Protein AF-A0A5C8CFA7-F1 (afdb_monomer_lite)

pLDDT: mean 81.48, std 11.42, range [46.66, 93.88]

Structure (mmCIF, N/CA/C/O backbone):
data_AF-A0A5C8CFA7-F1
#
_entry.id   AF-A0A5C8CFA7-F1
#
loop_
_atom_site.group_PDB
_atom_site.id
_atom_site.type_symbol
_atom_site.label_atom_id
_atom_site.label_alt_id
_atom_site.label_comp_id
_atom_site.label_asym_id
_atom_site.label_entity_id
_atom_site.label_seq_id
_atom_site.pdbx_PDB_ins_code
_atom_site.Cartn_x
_atom_site.Cartn_y
_atom_site.Cartn_z
_atom_site.occupancy
_atom_site.B_iso_or_equiv
_atom_site.auth_seq_id
_atom_site.auth_comp_id
_atom_site.auth_asym_id
_atom_site.auth_atom_id
_atom_site.pdbx_PDB_model_num
ATOM 1 N N . MET A 1 1 ? -17.542 12.982 14.170 1.00 46.66 1 MET A N 1
ATOM 2 C CA . MET A 1 1 ? -16.711 14.021 13.515 1.00 46.66 1 MET A CA 1
ATOM 3 C C . MET A 1 1 ? -15.205 13.834 13.713 1.00 46.66 1 MET A C 1
ATOM 5 O O . MET A 1 1 ? -14.480 14.140 12.783 1.00 46.66 1 MET A O 1
ATOM 9 N N . PHE A 1 2 ? -14.713 13.293 14.838 1.00 55.28 2 PHE A N 1
ATOM 10 C CA . PHE A 1 2 ? -13.263 13.130 15.082 1.00 55.28 2 PHE A CA 1
ATOM 11 C C . PHE A 1 2 ? -12.570 11.960 14.351 1.00 55.28 2 PHE A C 1
ATOM 13 O O . PHE A 1 2 ? -11.345 11.907 14.311 1.00 55.28 2 PHE A O 1
ATOM 20 N N . GLU A 1 3 ? -13.315 11.024 13.755 1.00 67.38 3 GLU A N 1
ATOM 21 C CA . GLU A 1 3 ? -12.710 9.854 13.094 1.00 67.38 3 GLU A CA 1
ATOM 22 C C . GLU A 1 3 ? -12.131 10.165 11.710 1.00 67.38 3 GLU A C 1
ATOM 24 O O . GLU A 1 3 ? -11.098 9.610 11.356 1.00 67.38 3 GLU A O 1
ATOM 29 N N . LEU A 1 4 ? -12.741 11.083 10.954 1.00 72.31 4 LEU A N 1
ATOM 30 C CA . LEU A 1 4 ? -12.296 11.438 9.603 1.00 72.31 4 LEU A CA 1
ATOM 31 C C . LEU A 1 4 ? -10.883 12.062 9.570 1.00 72.31 4 LEU A C 1
ATOM 33 O O . LEU A 1 4 ? -10.050 11.578 8.803 1.00 72.31 4 LEU A O 1
ATOM 37 N N . PRO A 1 5 ? -10.553 13.067 10.414 1.00 81.19 5 PRO A N 1
ATOM 38 C CA . PRO A 1 5 ? -9.193 13.606 10.456 1.00 81.19 5 PRO A CA 1
ATOM 39 C C . PRO A 1 5 ? -8.175 12.573 10.956 1.00 81.19 5 PRO A C 1
ATOM 41 O O . PRO A 1 5 ? -7.059 12.522 10.446 1.00 81.19 5 PRO A O 1
ATOM 44 N N . ARG A 1 6 ? -8.557 11.690 11.893 1.00 85.00 6 ARG A N 1
ATOM 45 C CA . ARG A 1 6 ? -7.689 10.595 12.358 1.00 85.00 6 ARG A CA 1
ATOM 46 C C . ARG A 1 6 ? -7.412 9.588 11.238 1.00 85.00 6 ARG A C 1
ATOM 48 O O . ARG A 1 6 ? -6.258 9.235 11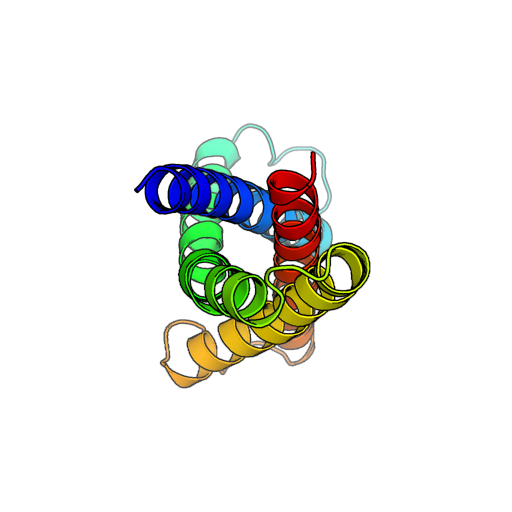.013 1.00 85.00 6 ARG A O 1
ATOM 55 N N . MET A 1 7 ? -8.446 9.161 10.513 1.00 85.25 7 MET A N 1
ATOM 56 C CA . MET A 1 7 ? -8.327 8.250 9.371 1.00 85.25 7 MET A CA 1
ATOM 57 C C . MET A 1 7 ? -7.431 8.807 8.278 1.00 85.25 7 MET A C 1
ATOM 59 O O . MET A 1 7 ? -6.595 8.080 7.746 1.00 85.25 7 MET A O 1
ATOM 63 N N . LEU A 1 8 ? -7.584 10.090 7.960 1.00 87.88 8 LEU A N 1
ATOM 64 C CA . LEU A 1 8 ? -6.800 10.744 6.924 1.00 87.88 8 LEU A CA 1
ATOM 65 C C . LEU A 1 8 ? -5.312 10.782 7.296 1.00 87.88 8 LEU A C 1
ATOM 67 O O . LEU A 1 8 ? -4.478 10.361 6.498 1.00 87.88 8 LEU A O 1
ATOM 71 N N . THR A 1 9 ? -4.978 11.168 8.530 1.00 88.94 9 THR A N 1
ATOM 72 C CA . THR A 1 9 ? -3.591 11.154 9.022 1.00 88.94 9 THR A CA 1
ATOM 73 C C . THR A 1 9 ? -2.988 9.750 9.001 1.00 88.94 9 THR A C 1
ATOM 75 O O . THR A 1 9 ? -1.865 9.569 8.534 1.00 88.94 9 THR A O 1
ATOM 78 N N . ILE A 1 10 ? -3.736 8.733 9.446 1.00 90.94 10 ILE A N 1
ATOM 79 C CA . ILE A 1 10 ? -3.264 7.340 9.419 1.00 90.94 10 ILE A CA 1
ATOM 80 C C . ILE A 1 10 ? -3.047 6.869 7.975 1.00 90.94 10 ILE A C 1
ATOM 82 O O . ILE A 1 10 ? -2.050 6.207 7.700 1.00 90.94 10 ILE A O 1
ATOM 86 N N . SER A 1 11 ? -3.921 7.256 7.043 1.00 90.69 11 SER A N 1
ATOM 87 C CA . SER A 1 11 ? -3.798 6.914 5.617 1.00 90.69 11 SER A CA 1
ATOM 88 C C . SER A 1 11 ? -2.556 7.551 4.988 1.00 90.69 11 SER A C 1
ATOM 90 O O . SER A 1 11 ? -1.818 6.878 4.270 1.00 90.69 11 SER A O 1
ATOM 92 N N . ILE A 1 12 ? -2.263 8.817 5.311 1.00 91.50 12 ILE A N 1
ATOM 93 C CA . ILE A 1 12 ? -1.040 9.500 4.861 1.00 91.50 12 ILE A CA 1
ATOM 94 C C . ILE A 1 12 ? 0.200 8.754 5.361 1.00 91.50 12 ILE A C 1
ATOM 96 O O . ILE A 1 12 ? 1.070 8.406 4.564 1.00 91.50 12 ILE A O 1
ATOM 100 N N . ILE A 1 13 ? 0.268 8.447 6.659 1.00 91.62 13 ILE A N 1
ATOM 101 C CA . ILE A 1 13 ? 1.435 7.765 7.235 1.00 91.62 13 ILE A CA 1
ATOM 102 C C . ILE A 1 13 ? 1.565 6.340 6.679 1.00 91.62 13 ILE A C 1
ATOM 104 O O . ILE A 1 13 ? 2.663 5.922 6.318 1.00 91.62 13 ILE A O 1
ATOM 108 N N . ALA A 1 14 ? 0.456 5.613 6.525 1.00 89.94 14 ALA A N 1
ATOM 109 C CA . ALA A 1 14 ? 0.449 4.289 5.908 1.00 89.94 14 ALA A CA 1
ATOM 110 C C . ALA A 1 14 ? 0.973 4.328 4.462 1.00 89.94 14 ALA A C 1
ATOM 112 O O . ALA A 1 14 ? 1.698 3.427 4.048 1.00 89.94 14 ALA A O 1
ATOM 113 N N . THR A 1 15 ? 0.672 5.394 3.715 1.00 92.00 15 THR A N 1
ATOM 114 C CA . THR A 1 15 ? 1.194 5.613 2.355 1.00 92.00 15 THR A CA 1
ATOM 115 C C . THR A 1 15 ? 2.700 5.828 2.361 1.00 92.00 15 THR A C 1
ATOM 117 O O . THR A 1 15 ? 3.400 5.229 1.550 1.00 92.00 15 THR A O 1
ATOM 120 N N . LEU A 1 16 ? 3.215 6.624 3.302 1.00 90.44 16 LEU A N 1
ATOM 121 C CA . LEU A 1 16 ? 4.656 6.824 3.461 1.00 90.44 16 LEU A CA 1
ATOM 122 C C . LEU A 1 16 ? 5.373 5.514 3.811 1.00 90.44 16 LEU A C 1
ATOM 124 O O . LEU A 1 16 ? 6.431 5.231 3.255 1.00 90.44 16 LEU A O 1
ATOM 128 N N . ILE A 1 17 ? 4.779 4.690 4.680 1.00 91.75 17 ILE A N 1
ATOM 129 C CA . ILE A 1 17 ? 5.317 3.372 5.044 1.00 91.75 17 ILE A CA 1
ATOM 130 C C . ILE A 1 17 ? 5.321 2.435 3.835 1.00 91.75 17 ILE A C 1
ATOM 132 O O . ILE A 1 17 ? 6.355 1.837 3.544 1.00 91.75 17 ILE A O 1
ATOM 136 N N . ALA A 1 18 ? 4.207 2.332 3.102 1.00 89.56 18 ALA A N 1
ATOM 137 C CA . ALA A 1 18 ? 4.137 1.517 1.890 1.00 89.56 18 ALA A CA 1
ATOM 138 C C . ALA A 1 18 ? 5.172 1.962 0.852 1.00 89.56 18 ALA A C 1
ATOM 140 O O . ALA A 1 18 ? 5.893 1.126 0.310 1.00 89.56 18 ALA A O 1
ATOM 141 N N . ALA A 1 19 ? 5.279 3.269 0.602 1.00 87.50 19 ALA A N 1
ATOM 142 C CA . ALA A 1 19 ? 6.244 3.825 -0.336 1.00 87.50 19 ALA A CA 1
ATOM 143 C C . ALA A 1 19 ? 7.680 3.498 0.085 1.00 87.50 19 ALA A C 1
ATOM 145 O O . ALA A 1 19 ? 8.457 2.993 -0.719 1.00 87.50 19 ALA A O 1
ATOM 146 N N . PHE A 1 20 ? 8.016 3.708 1.359 1.00 87.94 20 PHE A N 1
ATOM 147 C CA . PHE A 1 20 ? 9.340 3.405 1.889 1.00 87.94 20 PHE A CA 1
ATOM 148 C C . PHE A 1 20 ? 9.682 1.915 1.768 1.00 87.94 20 PHE A C 1
ATOM 150 O O . PHE A 1 20 ? 10.741 1.565 1.245 1.00 87.94 20 PHE A O 1
ATOM 157 N N . VAL A 1 21 ? 8.776 1.031 2.197 1.00 87.94 21 VAL A N 1
ATOM 158 C CA . VAL A 1 21 ? 8.969 -0.425 2.126 1.00 87.94 21 VAL A CA 1
ATOM 159 C C . VAL A 1 21 ? 9.096 -0.885 0.675 1.00 87.94 21 VAL A C 1
ATOM 161 O O . VAL A 1 21 ? 10.028 -1.616 0.349 1.00 87.94 21 VAL A O 1
ATOM 164 N N . GLY A 1 22 ? 8.213 -0.419 -0.210 1.00 82.81 22 GLY A N 1
ATOM 165 C CA . GLY A 1 22 ? 8.229 -0.791 -1.622 1.00 82.81 22 GLY A CA 1
ATOM 166 C C . GLY A 1 22 ? 9.503 -0.337 -2.337 1.00 82.81 22 GLY A C 1
ATOM 167 O O . GLY A 1 22 ? 10.169 -1.138 -2.993 1.00 82.81 22 GLY A O 1
ATOM 168 N N . THR A 1 23 ? 9.894 0.924 -2.149 1.00 83.38 23 THR A N 1
ATOM 169 C CA . THR A 1 23 ? 11.125 1.475 -2.727 1.00 83.38 23 THR A CA 1
ATOM 170 C C . THR A 1 23 ? 12.366 0.759 -2.196 1.00 83.38 23 THR A C 1
ATOM 172 O O . THR A 1 23 ? 13.250 0.417 -2.979 1.00 83.38 23 THR A O 1
ATOM 175 N N . THR A 1 24 ? 12.416 0.450 -0.897 1.00 82.19 24 THR A N 1
ATOM 176 C CA . THR A 1 24 ? 13.537 -0.295 -0.301 1.00 82.19 24 THR A CA 1
ATOM 177 C C . THR A 1 24 ? 13.665 -1.697 -0.898 1.00 82.19 24 THR A C 1
ATOM 179 O O . THR A 1 24 ? 14.764 -2.100 -1.268 1.00 82.19 24 THR A O 1
ATOM 182 N N . ILE A 1 25 ? 12.557 -2.429 -1.055 1.00 82.31 25 ILE A N 1
ATOM 183 C CA . ILE A 1 25 ? 12.566 -3.781 -1.637 1.00 82.31 25 ILE A CA 1
ATOM 184 C C . ILE A 1 25 ? 13.067 -3.755 -3.086 1.00 82.31 25 ILE A C 1
ATOM 186 O O . ILE A 1 25 ? 13.933 -4.553 -3.444 1.00 82.31 25 ILE A O 1
ATOM 190 N N . ILE A 1 26 ? 12.571 -2.824 -3.910 1.00 76.56 26 ILE A N 1
ATOM 191 C CA . ILE A 1 26 ? 13.005 -2.699 -5.311 1.00 76.56 26 ILE A CA 1
ATOM 192 C C . ILE A 1 26 ? 14.493 -2.371 -5.388 1.00 76.56 26 ILE A C 1
ATOM 194 O O . ILE A 1 26 ? 15.195 -2.944 -6.217 1.00 76.56 26 ILE A O 1
ATOM 198 N N . LEU A 1 27 ? 14.998 -1.490 -4.524 1.00 75.75 27 LEU A N 1
ATOM 199 C CA . LEU A 1 27 ? 16.423 -1.154 -4.490 1.00 75.75 27 LEU A CA 1
ATOM 200 C C . LEU A 1 27 ? 17.284 -2.351 -4.108 1.00 75.75 27 LEU A C 1
ATOM 202 O O . LEU A 1 27 ? 18.295 -2.592 -4.762 1.00 75.75 27 LEU A O 1
ATOM 206 N N . ILE A 1 28 ? 16.850 -3.137 -3.116 1.00 73.81 28 ILE A N 1
ATOM 207 C CA . ILE A 1 28 ? 17.542 -4.374 -2.739 1.00 73.81 28 ILE A CA 1
ATOM 208 C C . ILE A 1 28 ? 17.572 -5.367 -3.901 1.00 73.81 28 ILE A C 1
ATOM 210 O O . ILE A 1 28 ? 18.596 -5.996 -4.150 1.00 73.81 28 ILE A O 1
ATOM 214 N N . ALA A 1 29 ? 16.463 -5.492 -4.627 1.00 71.06 29 ALA A N 1
ATOM 215 C CA . ALA A 1 29 ? 16.349 -6.421 -5.742 1.00 71.06 29 ALA A CA 1
ATOM 216 C C . ALA A 1 29 ? 17.097 -5.973 -7.013 1.00 71.06 29 ALA A C 1
ATOM 218 O O . ALA A 1 29 ? 17.342 -6.806 -7.883 1.00 71.06 29 ALA A O 1
ATOM 219 N N . SER A 1 30 ? 17.425 -4.682 -7.157 1.00 66.88 30 SER A N 1
ATOM 220 C CA . SER A 1 30 ? 17.904 -4.109 -8.426 1.00 66.88 30 SER A CA 1
ATOM 221 C C . SER A 1 30 ? 19.382 -3.713 -8.458 1.00 66.88 30 SER A C 1
ATOM 223 O O . SER A 1 30 ? 19.928 -3.629 -9.557 1.00 66.88 30 SER A O 1
ATOM 225 N N . ALA A 1 31 ? 20.063 -3.489 -7.324 1.00 59.34 31 ALA A N 1
ATOM 226 C CA . ALA A 1 31 ? 21.458 -3.030 -7.343 1.00 59.34 31 ALA A CA 1
ATOM 227 C C . ALA A 1 31 ? 22.314 -3.508 -6.147 1.00 59.34 31 ALA A C 1
ATOM 229 O O . ALA A 1 31 ? 21.817 -3.586 -5.024 1.00 59.34 31 ALA A O 1
ATOM 230 N N . PRO A 1 32 ? 23.629 -3.763 -6.339 1.00 57.72 32 PRO A N 1
ATOM 231 C CA . PRO A 1 32 ? 24.551 -4.017 -5.238 1.00 57.72 32 PRO A CA 1
ATOM 232 C C . PRO A 1 32 ? 24.849 -2.707 -4.488 1.00 57.72 32 PRO A C 1
ATOM 234 O O . PRO A 1 32 ? 25.358 -1.733 -5.048 1.00 57.72 32 PRO A O 1
ATOM 237 N N . PHE A 1 33 ? 24.503 -2.677 -3.203 1.00 60.34 33 PHE A N 1
ATOM 238 C CA . PHE A 1 33 ? 24.680 -1.540 -2.301 1.00 60.34 33 PHE A CA 1
ATOM 239 C C . PHE A 1 33 ? 26.157 -1.215 -2.073 1.00 60.34 33 PHE A C 1
ATOM 241 O O . PHE A 1 33 ? 26.825 -1.961 -1.363 1.00 60.34 33 PHE A O 1
ATOM 248 N N . SER A 1 34 ? 26.662 -0.085 -2.588 1.00 51.56 34 SER A N 1
ATOM 249 C CA . SER A 1 34 ? 27.778 0.608 -1.908 1.00 51.56 34 SER A CA 1
ATOM 250 C C . SER A 1 34 ? 28.092 2.034 -2.403 1.00 51.56 34 SER A C 1
ATOM 252 O O . SER A 1 34 ? 28.498 2.854 -1.588 1.00 51.56 34 SER A O 1
ATOM 254 N N . LEU A 1 35 ? 27.838 2.402 -3.670 1.00 49.69 35 LEU A N 1
ATOM 255 C CA . LEU A 1 35 ? 28.303 3.703 -4.218 1.00 49.69 35 LEU A CA 1
ATOM 256 C C . LEU A 1 35 ? 27.218 4.624 -4.815 1.00 49.69 35 LEU A C 1
ATOM 258 O O . LEU A 1 35 ? 27.413 5.834 -4.882 1.00 49.69 35 LEU A O 1
ATOM 262 N N . LEU A 1 36 ? 26.046 4.097 -5.190 1.00 53.06 36 LEU A N 1
ATOM 263 C CA . LEU A 1 36 ? 24.961 4.889 -5.801 1.00 53.06 36 LEU A CA 1
ATOM 264 C C . LEU A 1 36 ? 24.047 5.599 -4.788 1.00 53.06 36 LEU A C 1
ATOM 266 O O . LEU A 1 36 ? 23.380 6.563 -5.148 1.00 53.06 36 LEU A O 1
ATOM 270 N N . ALA A 1 37 ? 24.024 5.165 -3.526 1.00 52.62 37 ALA A N 1
ATOM 271 C CA . ALA A 1 37 ? 23.033 5.607 -2.539 1.00 52.62 37 ALA A CA 1
ATOM 272 C C . ALA A 1 37 ? 23.122 7.101 -2.154 1.00 52.62 37 ALA A C 1
ATOM 274 O O . ALA A 1 37 ? 22.119 7.676 -1.743 1.00 52.62 37 ALA A O 1
ATOM 275 N N . ILE A 1 38 ? 24.288 7.742 -2.314 1.00 49.34 38 ILE A N 1
ATOM 276 C CA . ILE A 1 38 ? 24.494 9.163 -1.965 1.00 49.34 38 ILE A CA 1
ATOM 277 C C . ILE A 1 38 ? 24.199 10.087 -3.162 1.00 49.34 38 ILE A C 1
ATOM 279 O O . ILE A 1 38 ? 23.587 11.137 -2.993 1.00 49.34 38 ILE A O 1
ATOM 283 N N . ILE A 1 39 ? 24.567 9.685 -4.385 1.00 52.75 39 ILE A N 1
ATOM 284 C CA . ILE A 1 39 ? 24.343 10.476 -5.614 1.00 52.75 39 ILE A CA 1
ATOM 285 C C . ILE A 1 39 ? 22.901 10.311 -6.124 1.00 52.75 39 ILE A C 1
ATOM 287 O O . ILE A 1 39 ? 22.319 11.238 -6.683 1.00 52.75 39 ILE A O 1
ATOM 291 N N . ALA A 1 40 ? 22.285 9.152 -5.888 1.00 58.44 40 ALA A N 1
ATOM 292 C CA . ALA A 1 40 ? 20.931 8.851 -6.332 1.00 58.44 40 ALA A CA 1
ATOM 293 C C . ALA A 1 40 ? 19.838 9.375 -5.387 1.00 58.44 40 ALA A C 1
ATOM 295 O O . ALA A 1 40 ? 18.680 9.036 -5.596 1.00 58.44 40 ALA A O 1
ATOM 296 N N . PHE A 1 41 ? 20.142 10.197 -4.374 1.00 64.25 41 PHE A N 1
ATOM 297 C CA . PHE A 1 41 ? 19.121 10.722 -3.455 1.00 64.25 41 PHE A CA 1
ATOM 298 C C . PHE A 1 41 ? 17.930 11.403 -4.170 1.00 64.25 41 PHE A C 1
ATOM 300 O O . PHE A 1 41 ? 16.789 11.118 -3.806 1.00 64.25 41 PHE A O 1
ATOM 307 N N . PRO A 1 42 ? 18.122 12.206 -5.239 1.00 66.38 42 PRO A N 1
ATOM 308 C CA . PRO A 1 42 ? 16.999 12.746 -6.009 1.00 66.38 42 PRO A CA 1
ATOM 309 C C . PRO A 1 42 ? 16.179 11.658 -6.718 1.00 66.38 42 PRO A C 1
ATOM 311 O O . PRO A 1 42 ? 14.955 11.742 -6.782 1.00 66.38 42 PRO A O 1
ATOM 314 N N . ILE A 1 43 ? 16.843 10.610 -7.213 1.00 69.62 43 ILE A N 1
ATOM 315 C CA . ILE A 1 43 ? 16.211 9.462 -7.882 1.00 69.62 43 ILE A CA 1
ATOM 316 C C . ILE A 1 43 ? 15.432 8.620 -6.864 1.00 69.62 43 ILE A C 1
ATOM 318 O O . ILE A 1 43 ? 14.322 8.177 -7.144 1.00 69.62 43 ILE A O 1
ATOM 322 N N . TYR A 1 44 ? 15.984 8.452 -5.665 1.00 70.44 44 TYR A N 1
ATOM 323 C CA . TYR A 1 44 ? 15.345 7.804 -4.526 1.00 70.44 44 TYR A CA 1
ATOM 324 C C . TYR A 1 44 ? 14.107 8.578 -4.059 1.00 70.44 44 TYR A C 1
ATOM 326 O O . TYR A 1 44 ? 13.063 7.999 -3.774 1.00 70.44 44 TYR A O 1
ATOM 334 N N . PHE A 1 45 ? 14.188 9.907 -4.018 1.00 75.69 45 PHE A N 1
ATOM 335 C CA . PHE A 1 45 ? 13.047 10.743 -3.671 1.00 75.69 45 PHE A CA 1
ATOM 336 C C . PHE A 1 45 ? 11.951 10.688 -4.745 1.00 75.69 45 PHE A C 1
ATOM 338 O O . PHE A 1 45 ? 10.775 10.519 -4.424 1.00 75.69 45 PHE A O 1
ATOM 345 N N . ALA A 1 46 ? 12.325 10.748 -6.027 1.00 75.62 46 ALA A N 1
ATOM 346 C CA . ALA A 1 46 ? 11.386 10.583 -7.133 1.00 75.62 46 ALA A CA 1
ATOM 347 C C . ALA A 1 46 ? 10.708 9.201 -7.110 1.00 75.62 46 ALA A C 1
ATOM 349 O O . ALA A 1 46 ? 9.494 9.106 -7.295 1.00 75.62 46 ALA A O 1
ATOM 350 N N . SER A 1 47 ? 11.457 8.132 -6.820 1.00 74.75 47 SER A N 1
ATOM 351 C CA . SER A 1 47 ? 10.897 6.782 -6.719 1.00 74.75 47 SER A CA 1
ATOM 352 C C . SER A 1 47 ? 9.983 6.614 -5.505 1.00 74.75 47 SER A C 1
ATOM 354 O O . SER A 1 47 ? 8.965 5.939 -5.620 1.00 74.75 47 SER A O 1
ATOM 356 N N . LEU A 1 48 ? 10.264 7.278 -4.378 1.00 82.06 48 LEU A N 1
ATOM 357 C CA . LEU A 1 48 ? 9.344 7.348 -3.237 1.00 82.06 48 LEU A CA 1
ATOM 358 C C . LEU A 1 48 ? 8.019 8.027 -3.594 1.00 82.06 48 LEU A C 1
ATOM 360 O O . LEU A 1 48 ? 6.968 7.529 -3.198 1.00 82.06 48 LEU A O 1
ATOM 364 N N . ILE A 1 49 ? 8.045 9.130 -4.350 1.00 84.00 49 ILE A N 1
ATOM 365 C CA . ILE A 1 49 ? 6.815 9.800 -4.800 1.00 84.00 49 ILE A CA 1
ATOM 366 C C . ILE A 1 49 ? 5.997 8.854 -5.681 1.00 84.00 49 ILE A C 1
ATOM 368 O O . ILE A 1 49 ? 4.801 8.684 -5.455 1.00 84.00 49 ILE A O 1
ATOM 372 N N . ILE A 1 50 ? 6.641 8.196 -6.648 1.00 82.62 50 ILE A N 1
ATOM 373 C CA . ILE A 1 50 ? 5.970 7.230 -7.526 1.00 82.62 50 ILE A CA 1
ATOM 374 C C . ILE A 1 50 ? 5.390 6.076 -6.700 1.00 82.62 50 ILE A C 1
ATOM 376 O O . ILE A 1 50 ? 4.217 5.744 -6.849 1.00 82.62 50 ILE A O 1
ATOM 380 N N . ALA A 1 51 ? 6.164 5.505 -5.776 1.00 83.06 51 ALA A N 1
ATOM 381 C CA . ALA A 1 51 ? 5.702 4.429 -4.905 1.00 83.06 51 ALA A CA 1
ATOM 382 C C . ALA A 1 51 ? 4.521 4.862 -4.016 1.00 83.06 51 ALA A C 1
ATOM 384 O O . ALA A 1 51 ? 3.597 4.077 -3.804 1.00 83.06 51 ALA A O 1
ATOM 385 N N . ALA A 1 52 ? 4.504 6.113 -3.548 1.00 84.12 52 ALA A N 1
ATOM 386 C CA . ALA A 1 52 ? 3.386 6.674 -2.796 1.00 84.12 52 ALA A CA 1
ATOM 387 C C . ALA A 1 52 ? 2.117 6.792 -3.652 1.00 84.12 52 ALA A C 1
ATOM 389 O O . ALA A 1 52 ? 1.040 6.408 -3.196 1.00 84.12 52 ALA A O 1
ATOM 390 N N . VAL A 1 53 ? 2.238 7.252 -4.902 1.00 87.06 53 VAL A N 1
ATOM 391 C CA . VAL A 1 53 ? 1.114 7.296 -5.855 1.00 87.06 53 VAL A CA 1
ATOM 392 C C . VAL A 1 53 ? 0.573 5.890 -6.113 1.00 87.06 53 VAL A C 1
ATOM 394 O O . VAL A 1 53 ? -0.638 5.682 -6.072 1.00 87.06 53 VAL A O 1
ATOM 397 N N . LEU A 1 54 ? 1.460 4.908 -6.301 1.00 85.44 54 LEU A N 1
ATOM 398 C CA . LEU A 1 54 ? 1.064 3.519 -6.535 1.00 85.44 54 LEU A CA 1
ATOM 399 C C . LEU A 1 54 ? 0.351 2.898 -5.323 1.00 85.44 54 LEU A C 1
ATOM 401 O O . LEU A 1 54 ? -0.565 2.094 -5.504 1.00 85.44 54 LEU A O 1
ATOM 405 N N . ALA A 1 55 ? 0.745 3.275 -4.103 1.00 86.38 55 ALA A N 1
ATOM 406 C CA . ALA A 1 55 ? 0.163 2.783 -2.854 1.00 86.38 55 ALA A CA 1
ATOM 407 C C . ALA A 1 55 ? -1.148 3.488 -2.455 1.00 86.38 55 ALA A C 1
ATOM 409 O O . ALA A 1 55 ? -1.934 2.918 -1.693 1.00 86.38 55 ALA A O 1
ATOM 410 N N . ALA A 1 56 ? -1.409 4.693 -2.972 1.00 89.44 56 ALA A N 1
ATOM 411 C CA 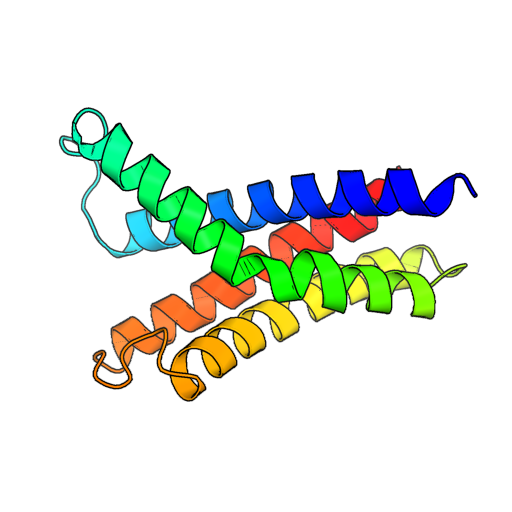. ALA A 1 56 ? -2.548 5.523 -2.577 1.00 89.44 56 ALA A CA 1
ATOM 412 C C . ALA A 1 56 ? -3.927 4.831 -2.677 1.00 89.44 56 ALA A C 1
ATOM 414 O O . ALA A 1 56 ? -4.720 4.976 -1.744 1.00 89.44 56 ALA A O 1
ATOM 415 N N . PRO A 1 57 ? -4.248 4.034 -3.719 1.00 89.19 57 PRO A N 1
ATOM 416 C CA . PRO A 1 57 ? -5.525 3.317 -3.775 1.00 89.19 57 PRO A CA 1
ATOM 417 C C . PRO A 1 57 ? -5.715 2.363 -2.590 1.00 89.19 57 PRO A C 1
ATOM 419 O O . PRO A 1 57 ? -6.813 2.221 -2.055 1.00 89.19 57 PRO A O 1
ATOM 422 N N . VAL A 1 58 ? -4.633 1.739 -2.124 1.00 91.25 58 VAL A N 1
ATOM 423 C CA . VAL A 1 58 ? -4.688 0.821 -0.985 1.00 91.25 58 VAL A CA 1
ATOM 424 C C . VAL A 1 58 ? -4.938 1.596 0.300 1.00 91.25 58 VAL A C 1
ATOM 426 O O . VAL A 1 58 ? -5.851 1.270 1.054 1.00 91.25 58 VAL A O 1
ATOM 429 N N . THR A 1 59 ? -4.169 2.652 0.537 1.00 91.69 59 THR A N 1
ATOM 430 C CA . THR A 1 59 ? -4.150 3.365 1.818 1.00 91.69 59 THR A CA 1
ATOM 431 C C . THR A 1 59 ? -5.303 4.340 2.007 1.00 91.69 59 THR A C 1
ATOM 433 O O . THR A 1 59 ? -5.723 4.535 3.144 1.00 91.69 59 THR A O 1
ATOM 436 N N . PHE A 1 60 ? -5.841 4.915 0.929 1.00 90.94 60 PHE A N 1
ATOM 437 C CA . PHE A 1 60 ? -6.959 5.863 0.981 1.00 90.94 60 PHE A CA 1
ATOM 438 C C . PHE A 1 60 ? -8.316 5.252 0.626 1.00 90.94 60 PHE A C 1
ATOM 440 O O . PHE A 1 60 ? -9.337 5.879 0.904 1.00 90.94 60 PHE A O 1
ATOM 447 N N . VAL A 1 61 ? -8.359 4.047 0.045 1.00 90.62 61 VAL A N 1
ATOM 448 C CA . VAL A 1 61 ? -9.627 3.392 -0.320 1.00 90.62 61 VAL A CA 1
ATOM 449 C C . VAL A 1 61 ? -9.780 2.052 0.384 1.00 90.62 61 VAL A C 1
ATOM 451 O O . VAL A 1 61 ? -10.687 1.900 1.200 1.00 90.62 61 VAL A O 1
ATOM 454 N N . PHE A 1 62 ? -8.889 1.087 0.136 1.00 91.12 62 PHE A N 1
ATOM 455 C CA . PHE A 1 62 ? -9.073 -0.273 0.657 1.00 91.12 62 PHE A CA 1
ATOM 456 C C . PHE A 1 62 ? -8.932 -0.373 2.180 1.00 91.12 62 PHE A C 1
ATOM 458 O O . PHE A 1 62 ? -9.779 -0.992 2.823 1.00 91.12 62 PHE A O 1
ATOM 465 N N . LEU A 1 63 ? -7.907 0.246 2.775 1.00 90.94 63 LEU A N 1
ATOM 466 C CA . LEU A 1 63 ? -7.691 0.192 4.227 1.00 90.94 63 LEU A CA 1
ATOM 467 C C . LEU A 1 63 ? -8.785 0.931 5.022 1.00 90.94 63 LEU A C 1
ATOM 469 O O . LEU A 1 63 ? -9.310 0.337 5.969 1.00 90.94 63 LEU A O 1
ATOM 473 N N . PRO A 1 64 ? -9.211 2.157 4.647 1.00 90.25 64 PRO A N 1
ATOM 474 C CA . PRO A 1 64 ? -10.328 2.820 5.316 1.00 90.25 64 PRO A CA 1
ATOM 475 C C . PRO A 1 64 ? -11.636 2.038 5.186 1.00 90.25 64 PRO A C 1
ATOM 477 O O . PRO A 1 64 ? -12.366 1.903 6.169 1.00 90.25 64 PRO A O 1
ATOM 480 N N . LEU A 1 65 ? -11.919 1.471 4.006 1.00 89.81 65 LEU A N 1
ATOM 481 C CA . LEU A 1 65 ? -13.109 0.647 3.788 1.00 89.81 65 LEU A CA 1
ATOM 482 C C . LEU A 1 65 ? -13.086 -0.607 4.676 1.00 89.81 65 LEU A C 1
ATOM 484 O O . LEU A 1 65 ? -14.073 -0.907 5.345 1.00 89.81 65 LEU A O 1
ATOM 488 N N . ALA A 1 66 ? -11.951 -1.309 4.734 1.00 88.25 66 ALA A N 1
ATOM 489 C CA . ALA A 1 66 ? -11.785 -2.480 5.589 1.00 88.25 66 ALA A CA 1
ATOM 490 C C . ALA A 1 66 ? -11.970 -2.138 7.070 1.00 88.25 66 ALA A C 1
ATOM 492 O O . ALA A 1 66 ? -12.667 -2.858 7.783 1.00 88.25 66 ALA A O 1
ATOM 493 N N . TYR A 1 67 ? -11.415 -1.016 7.529 1.00 86.69 67 TYR A N 1
ATOM 494 C CA . TYR A 1 67 ? -11.627 -0.558 8.898 1.00 86.69 67 TYR A CA 1
ATOM 495 C C . TYR A 1 67 ? -13.103 -0.261 9.187 1.00 86.69 67 TYR A C 1
ATOM 497 O O . TYR A 1 67 ? -13.614 -0.687 10.221 1.00 86.69 67 TYR A O 1
ATOM 505 N N . LEU A 1 68 ? -13.803 0.437 8.286 1.00 88.19 68 LEU A N 1
ATOM 506 C CA . LEU A 1 68 ? -15.224 0.752 8.462 1.00 88.19 68 LEU A CA 1
ATOM 507 C C . LEU A 1 68 ? -16.077 -0.519 8.573 1.00 88.19 68 LEU A C 1
ATOM 509 O O . LEU A 1 68 ? -16.963 -0.582 9.423 1.00 88.19 68 LEU A O 1
ATOM 513 N N . LEU A 1 69 ? -15.774 -1.543 7.771 1.00 88.69 69 LEU A N 1
ATOM 514 C CA . LEU A 1 69 ? -16.462 -2.839 7.804 1.00 88.69 69 LEU A CA 1
ATOM 515 C C . LEU A 1 69 ? -16.155 -3.655 9.069 1.00 88.69 69 LEU A C 1
ATOM 517 O O . LEU A 1 69 ? -16.995 -4.426 9.529 1.00 88.69 69 LEU A O 1
ATOM 521 N N . LEU A 1 70 ? -14.958 -3.499 9.637 1.00 87.12 70 LEU A N 1
ATOM 522 C CA . LEU A 1 70 ? -14.494 -4.241 10.816 1.00 87.12 70 LEU A CA 1
ATOM 523 C C . LEU A 1 70 ? -14.637 -3.449 12.122 1.00 87.12 70 LEU A C 1
ATOM 525 O O . LEU A 1 70 ? -14.225 -3.907 13.195 1.00 87.12 70 LEU A O 1
ATOM 529 N N . LYS A 1 71 ? -15.246 -2.263 12.055 1.00 83.50 71 LYS A N 1
ATOM 530 C CA . LYS A 1 71 ? -15.436 -1.373 13.196 1.00 83.50 71 LYS A CA 1
ATOM 531 C C . LYS A 1 71 ? -16.149 -2.110 14.336 1.00 83.50 71 LYS A C 1
ATOM 533 O O . LYS A 1 71 ? -17.175 -2.756 14.147 1.00 83.50 71 LYS A O 1
ATOM 538 N N . GLY A 1 72 ? -15.575 -2.027 15.537 1.00 82.69 72 GLY A N 1
ATOM 539 C CA . GLY A 1 72 ? -16.057 -2.741 16.727 1.00 82.69 72 GLY A CA 1
ATOM 540 C C . GLY A 1 72 ? -15.472 -4.144 16.938 1.00 82.69 72 GLY A C 1
ATOM 541 O O . GLY A 1 72 ? -15.761 -4.759 17.960 1.00 82.69 72 GLY A O 1
ATOM 542 N N . ARG A 1 73 ? -14.619 -4.652 16.035 1.00 87.31 73 ARG A N 1
ATOM 543 C CA . ARG A 1 73 ? -13.983 -5.978 16.157 1.00 87.31 73 ARG A CA 1
ATOM 544 C C . ARG A 1 73 ? -12.444 -5.883 16.154 1.00 87.31 73 ARG A C 1
ATOM 546 O O . ARG A 1 73 ? -11.822 -6.234 15.156 1.00 87.31 73 ARG A O 1
ATOM 553 N N . PRO A 1 74 ? -11.803 -5.458 17.261 1.00 83.69 74 PRO A N 1
ATOM 554 C CA . PRO A 1 74 ? -10.371 -5.118 17.301 1.00 83.69 74 PRO A CA 1
ATOM 555 C C . PRO A 1 74 ? -9.436 -6.237 16.827 1.00 83.69 74 PRO A C 1
ATOM 557 O O . PRO A 1 74 ? -8.540 -5.994 16.024 1.00 83.69 74 PRO A O 1
ATOM 560 N N . ILE A 1 75 ? -9.674 -7.475 17.273 1.00 87.81 75 ILE A N 1
ATOM 561 C CA . IL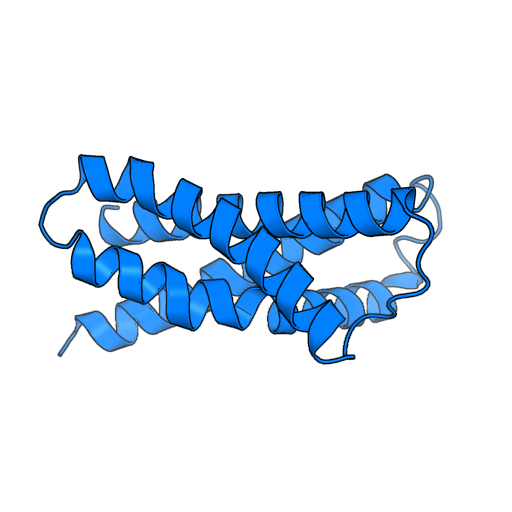E A 1 75 ? -8.848 -8.636 16.903 1.00 87.81 75 ILE A CA 1
ATOM 562 C C . ILE A 1 75 ? -8.951 -8.919 15.398 1.00 87.81 75 ILE A C 1
ATOM 564 O O . ILE A 1 75 ? -7.943 -9.141 14.733 1.00 87.81 75 ILE A O 1
ATOM 568 N N . LEU A 1 76 ? -10.166 -8.862 14.845 1.00 87.12 76 LEU A N 1
ATOM 569 C CA . LEU A 1 76 ? -10.395 -9.063 13.415 1.00 87.12 76 LEU A CA 1
ATOM 570 C C . LEU A 1 76 ? -9.763 -7.943 12.591 1.00 87.12 76 LEU A C 1
ATOM 572 O O . LEU A 1 76 ? -9.131 -8.233 11.583 1.00 87.12 76 LEU A O 1
ATOM 576 N N . THR A 1 77 ? -9.852 -6.687 13.027 1.00 85.50 77 THR A N 1
ATOM 577 C CA . THR A 1 77 ? -9.202 -5.575 12.325 1.00 85.50 77 THR A CA 1
ATOM 578 C C . THR A 1 77 ? -7.683 -5.730 12.305 1.00 85.50 77 THR A C 1
ATOM 580 O O . THR A 1 77 ? -7.071 -5.513 11.263 1.00 85.50 77 THR A O 1
ATOM 583 N N . LEU A 1 78 ? -7.061 -6.169 13.403 1.00 86.94 78 LEU A N 1
ATOM 584 C CA . LEU A 1 78 ? -5.612 -6.403 13.451 1.00 86.94 78 LEU A CA 1
ATOM 585 C C . LEU A 1 78 ? -5.151 -7.535 12.521 1.00 86.94 78 LEU A C 1
ATOM 587 O O . LEU A 1 78 ? -4.051 -7.456 11.984 1.00 86.94 78 LEU A O 1
ATOM 591 N N . LEU A 1 79 ? -5.981 -8.559 12.306 1.00 88.69 79 LEU A N 1
ATOM 592 C CA . LEU A 1 79 ? -5.643 -9.705 11.455 1.00 88.69 79 LEU A CA 1
ATOM 593 C C . LEU A 1 79 ? -5.993 -9.484 9.978 1.00 88.69 79 LEU A C 1
ATOM 595 O O . LEU A 1 79 ? -5.228 -9.861 9.096 1.00 88.69 79 LEU A O 1
ATOM 599 N N . VAL A 1 80 ? -7.141 -8.868 9.696 1.00 91.06 80 VAL A N 1
ATOM 600 C CA . VAL A 1 80 ? -7.680 -8.740 8.335 1.00 91.06 80 VAL A CA 1
ATOM 601 C C . VAL A 1 80 ? -7.103 -7.526 7.610 1.00 91.06 80 VAL A C 1
ATOM 603 O O . VAL A 1 80 ? -6.841 -7.612 6.415 1.00 91.06 80 VAL A O 1
ATOM 606 N N . THR A 1 81 ? -6.839 -6.412 8.299 1.00 90.62 81 THR A N 1
ATOM 607 C CA . THR A 1 81 ? -6.309 -5.190 7.656 1.00 90.62 81 THR A CA 1
ATOM 608 C C . THR A 1 81 ? -4.951 -5.405 6.963 1.00 90.62 81 THR A C 1
ATOM 610 O O . THR A 1 81 ? -4.804 -4.950 5.828 1.00 90.62 81 THR A O 1
ATOM 613 N N . PRO A 1 82 ? -3.978 -6.141 7.543 1.00 92.00 82 PRO A N 1
ATOM 614 C CA . PRO A 1 82 ? -2.751 -6.518 6.835 1.00 92.00 82 PRO A CA 1
ATOM 615 C C . PRO A 1 82 ? -3.011 -7.366 5.585 1.00 92.00 82 PRO A C 1
ATOM 617 O O . PRO A 1 82 ? -2.366 -7.157 4.562 1.00 92.00 82 PRO A O 1
ATOM 620 N N . VAL A 1 83 ? -3.969 -8.297 5.642 1.00 93.81 83 VAL A N 1
ATOM 621 C CA . VAL A 1 83 ? -4.330 -9.164 4.506 1.00 93.81 83 VAL A CA 1
ATOM 622 C C . VAL A 1 83 ? -5.000 -8.358 3.394 1.00 93.81 83 VAL A C 1
ATOM 624 O O . VAL A 1 83 ? -4.663 -8.532 2.226 1.00 93.81 83 VAL A O 1
ATOM 627 N N . VAL A 1 84 ? -5.892 -7.427 3.743 1.00 93.06 84 VAL A N 1
ATOM 628 C CA . VAL A 1 84 ? -6.478 -6.477 2.785 1.00 93.06 84 VAL A CA 1
ATOM 629 C C . VAL A 1 84 ? -5.391 -5.613 2.162 1.00 93.06 84 VAL A C 1
ATOM 631 O O . VAL A 1 84 ? -5.399 -5.413 0.952 1.00 93.06 84 VAL A O 1
ATOM 634 N N . GLY A 1 85 ? -4.436 -5.139 2.962 1.00 91.94 85 GLY A N 1
ATOM 635 C CA . GLY A 1 85 ? -3.266 -4.427 2.466 1.00 91.94 85 GLY A CA 1
ATOM 636 C C . GLY A 1 85 ? -2.468 -5.264 1.467 1.00 91.94 85 GLY A C 1
ATOM 637 O O . GLY A 1 85 ? -2.169 -4.787 0.378 1.00 91.94 85 GLY A O 1
ATOM 638 N N . LEU A 1 86 ? -2.189 -6.528 1.791 1.00 93.81 86 LEU A N 1
ATOM 639 C CA . LEU A 1 86 ? -1.445 -7.456 0.938 1.00 93.81 86 LEU A CA 1
ATOM 640 C C . LEU A 1 86 ? -2.140 -7.687 -0.410 1.00 93.81 86 LEU A C 1
ATOM 642 O O . LEU A 1 86 ? -1.539 -7.490 -1.466 1.00 93.81 86 LEU A O 1
ATOM 646 N N . ILE A 1 87 ? -3.423 -8.057 -0.378 1.00 93.06 87 ILE A N 1
ATOM 647 C CA . ILE A 1 87 ? -4.217 -8.322 -1.585 1.00 93.06 87 ILE A CA 1
ATOM 648 C C . ILE A 1 87 ? -4.405 -7.029 -2.382 1.00 93.06 87 ILE A C 1
ATOM 650 O O . ILE A 1 87 ? -4.208 -7.011 -3.595 1.00 93.06 87 ILE A O 1
ATOM 654 N N . GLY A 1 88 ? -4.739 -5.935 -1.695 1.00 90.12 88 GLY A N 1
ATOM 655 C CA . GLY A 1 88 ? -4.927 -4.617 -2.286 1.00 90.12 88 GLY A CA 1
ATOM 656 C C . GLY A 1 88 ? -3.663 -4.099 -2.962 1.00 90.12 88 GLY A C 1
ATOM 657 O O . GLY A 1 88 ? -3.754 -3.526 -4.040 1.00 90.12 88 GLY A O 1
ATOM 658 N N . GLY A 1 89 ? -2.486 -4.345 -2.384 1.00 88.06 89 GLY A N 1
ATOM 659 C CA . GLY A 1 89 ? -1.195 -3.977 -2.963 1.00 88.06 89 GLY A CA 1
ATOM 660 C C . GLY A 1 89 ? -0.859 -4.752 -4.237 1.00 88.06 89 GLY A C 1
ATOM 661 O O . GLY A 1 89 ? -0.434 -4.156 -5.228 1.00 88.06 89 GLY A O 1
ATOM 662 N N . GLY A 1 90 ? -1.119 -6.063 -4.256 1.00 88.06 90 GLY A N 1
ATOM 663 C CA . GLY A 1 90 ? -0.991 -6.875 -5.470 1.00 88.06 90 GLY A CA 1
ATOM 664 C C . GLY A 1 90 ? -1.981 -6.452 -6.561 1.00 88.06 90 GLY A C 1
ATOM 665 O O . GLY A 1 90 ? -1.595 -6.277 -7.718 1.00 8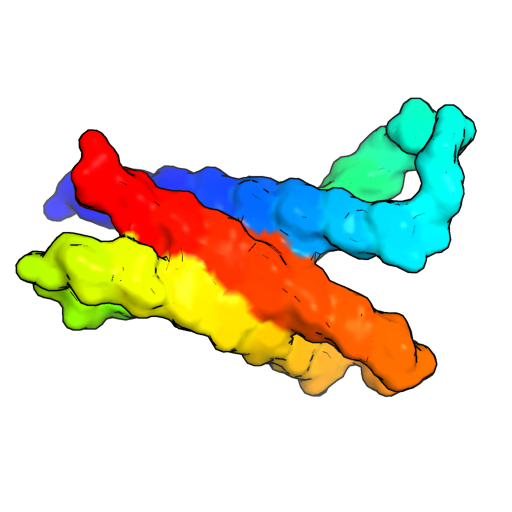8.06 90 GLY A O 1
ATOM 666 N N . PHE A 1 91 ? -3.242 -6.220 -6.184 1.00 88.81 91 PHE A N 1
ATOM 667 C CA . PHE A 1 91 ? -4.286 -5.752 -7.096 1.00 88.81 91 PHE A CA 1
ATOM 668 C C . PHE A 1 91 ? -3.995 -4.355 -7.647 1.00 88.81 91 PHE A C 1
ATOM 670 O O . PHE A 1 91 ? -4.168 -4.131 -8.839 1.00 88.81 91 PHE A O 1
ATOM 677 N N . ALA A 1 92 ? -3.515 -3.427 -6.816 1.00 87.62 92 ALA A N 1
ATOM 678 C CA . ALA A 1 92 ? -3.138 -2.089 -7.253 1.00 87.62 92 ALA A CA 1
ATOM 679 C C . ALA A 1 92 ? -2.052 -2.169 -8.329 1.00 87.62 92 ALA A C 1
ATOM 681 O O . ALA A 1 92 ? -2.219 -1.594 -9.397 1.00 87.62 92 ALA A O 1
ATOM 682 N N . MET A 1 93 ? -0.986 -2.947 -8.106 1.00 85.25 93 MET A N 1
ATOM 683 C CA . MET A 1 93 ? 0.066 -3.139 -9.113 1.00 85.25 93 MET A CA 1
ATOM 684 C C . MET A 1 93 ? -0.468 -3.744 -10.413 1.00 85.25 93 MET A C 1
ATOM 686 O O . MET A 1 93 ? -0.090 -3.294 -11.492 1.00 85.25 93 MET A O 1
ATOM 690 N N . TYR A 1 94 ? -1.378 -4.716 -10.329 1.00 84.50 94 TYR A N 1
ATOM 691 C CA . TYR A 1 94 ? -2.050 -5.261 -11.508 1.00 84.50 94 TYR A CA 1
ATOM 692 C C . TYR A 1 94 ? -2.878 -4.196 -12.246 1.00 84.50 94 TYR A C 1
ATOM 694 O O . TYR A 1 94 ? -2.741 -4.038 -13.457 1.00 84.50 94 TYR A O 1
ATOM 702 N N . ALA A 1 95 ? -3.677 -3.412 -11.519 1.00 86.19 95 ALA A N 1
ATOM 703 C CA . ALA A 1 95 ? -4.481 -2.335 -12.084 1.00 86.19 95 ALA A CA 1
ATOM 704 C C . ALA A 1 95 ? -3.609 -1.265 -12.757 1.00 86.19 95 ALA A C 1
ATOM 706 O O . ALA A 1 95 ? -3.931 -0.821 -13.853 1.00 86.19 95 ALA A O 1
ATOM 707 N N . TRP A 1 96 ? -2.474 -0.895 -12.161 1.00 85.62 96 TRP A N 1
ATOM 708 C CA . TRP A 1 96 ? -1.526 0.050 -12.755 1.00 85.62 96 TRP A CA 1
ATOM 709 C C . TRP A 1 96 ? -0.921 -0.457 -14.075 1.00 85.62 96 TRP A C 1
ATOM 711 O O . TRP A 1 96 ? -0.668 0.348 -14.973 1.00 85.62 96 TRP A O 1
ATOM 721 N N . VAL A 1 97 ? -0.725 -1.773 -14.223 1.00 83.00 97 VAL A N 1
ATOM 722 C CA . VAL A 1 97 ? -0.292 -2.397 -15.487 1.00 83.00 97 VAL A CA 1
ATOM 723 C C . VAL A 1 97 ? -1.409 -2.369 -16.531 1.00 83.00 97 VAL A C 1
ATOM 725 O O . VAL A 1 97 ? -1.171 -1.950 -17.660 1.00 83.00 97 VAL A O 1
ATOM 728 N N . GLU A 1 98 ? -2.630 -2.777 -16.174 1.00 83.00 98 GLU A N 1
ATOM 729 C CA . GLU A 1 98 ? -3.763 -2.799 -17.117 1.00 83.00 98 GLU A CA 1
ATOM 730 C C . GLU A 1 98 ? -4.191 -1.389 -17.557 1.00 83.00 98 GLU A C 1
ATOM 732 O O . GLU A 1 98 ? -4.580 -1.188 -18.704 1.00 83.00 98 GLU A O 1
ATOM 737 N N . LEU A 1 99 ? -4.055 -0.392 -16.679 1.00 83.44 99 LEU A N 1
ATOM 738 C CA . LEU A 1 99 ? -4.294 1.021 -16.992 1.00 83.44 99 LEU A CA 1
ATOM 739 C C . LEU A 1 99 ? -3.165 1.661 -17.823 1.00 83.44 99 LEU A C 1
ATOM 741 O O . LEU A 1 99 ? -3.281 2.819 -18.216 1.00 83.44 99 LEU A O 1
ATOM 745 N N . GLY A 1 100 ? -2.074 0.936 -18.092 1.00 78.69 100 GLY A N 1
ATOM 746 C CA . GLY A 1 100 ? -0.969 1.401 -18.933 1.00 78.69 100 GLY A CA 1
ATOM 747 C C . GLY A 1 100 ? 0.021 2.348 -18.24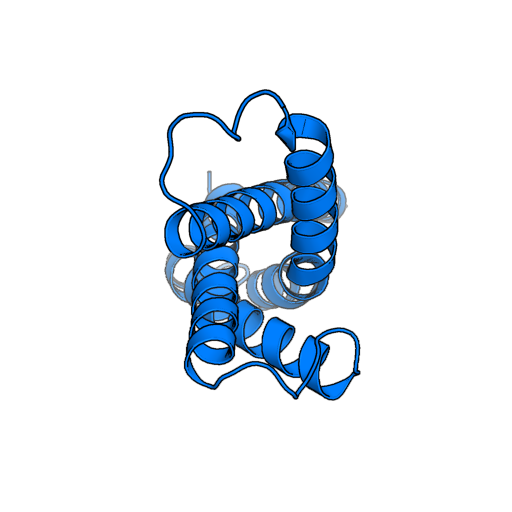8 1.00 78.69 100 GLY A C 1
ATOM 748 O O . GLY A 1 100 ? 0.891 2.896 -18.921 1.00 78.69 100 GLY A O 1
ATOM 749 N N . PHE A 1 101 ? -0.064 2.529 -16.927 1.00 78.75 101 PHE A N 1
ATOM 750 C CA . PHE A 1 101 ? 0.914 3.317 -16.164 1.00 78.75 101 PHE A CA 1
ATOM 751 C C . PHE A 1 101 ? 2.221 2.552 -15.925 1.00 78.75 101 PHE A C 1
ATOM 753 O O . PHE A 1 101 ? 3.280 3.165 -15.797 1.00 78.75 101 PHE A O 1
ATOM 760 N N . LEU A 1 102 ? 2.157 1.217 -15.877 1.00 73.88 102 LEU A N 1
ATOM 761 C CA . LEU A 1 102 ? 3.322 0.336 -15.819 1.00 73.88 102 LEU A CA 1
ATOM 762 C C . LEU A 1 102 ? 3.456 -0.457 -17.133 1.00 73.88 102 LEU A C 1
ATOM 764 O O . LEU A 1 102 ? 2.478 -1.060 -17.578 1.00 73.88 102 LEU A O 1
ATOM 768 N N . PRO A 1 103 ? 4.649 -0.502 -17.756 1.00 72.69 103 PRO A N 1
ATOM 769 C CA . PRO A 1 103 ? 4.876 -1.273 -18.976 1.00 72.69 103 PRO A CA 1
ATOM 770 C C . PRO A 1 103 ? 4.490 -2.752 -18.846 1.00 72.69 103 PRO A C 1
ATOM 772 O O . PRO A 1 103 ? 4.957 -3.462 -17.961 1.00 72.69 103 PRO A O 1
ATOM 775 N N . ARG A 1 104 ? 3.701 -3.262 -19.798 1.00 68.62 104 ARG A N 1
ATOM 776 C CA . ARG A 1 104 ? 3.345 -4.694 -19.873 1.00 68.62 104 ARG A CA 1
ATOM 777 C C . ARG A 1 104 ? 4.504 -5.582 -20.349 1.00 68.62 104 ARG A C 1
ATOM 779 O O . ARG A 1 104 ? 4.441 -6.796 -20.218 1.00 68.62 104 ARG A O 1
ATOM 786 N N . GLN A 1 105 ? 5.548 -4.974 -20.916 1.00 60.59 105 GLN A N 1
ATOM 787 C CA . GLN A 1 105 ? 6.673 -5.650 -21.575 1.00 60.59 105 GLN A CA 1
ATOM 788 C C . GLN A 1 105 ? 7.821 -6.032 -20.629 1.00 60.59 105 GLN A C 1
ATOM 790 O O . GLN A 1 105 ? 8.883 -6.451 -21.089 1.00 60.59 105 GLN A O 1
ATOM 795 N N . TYR A 1 106 ? 7.657 -5.874 -19.315 1.00 62.38 106 TYR A N 1
ATOM 796 C CA . TYR A 1 106 ? 8.688 -6.312 -18.383 1.00 62.38 106 TYR A CA 1
ATOM 797 C C . TYR A 1 106 ? 8.875 -7.832 -18.446 1.00 62.38 106 TYR A C 1
ATOM 799 O O . TYR A 1 106 ? 7.909 -8.587 -18.544 1.00 62.38 106 TYR A O 1
ATOM 807 N N . HIS A 1 107 ? 10.132 -8.278 -18.359 1.00 70.94 107 HIS A N 1
ATOM 808 C CA . HIS A 1 107 ? 10.465 -9.696 -18.234 1.00 70.94 107 HIS A CA 1
ATOM 809 C C . HIS A 1 107 ? 9.650 -10.306 -17.073 1.00 70.94 107 HIS A C 1
ATOM 811 O O . HIS A 1 107 ? 9.495 -9.639 -16.044 1.00 70.94 107 HIS A O 1
ATOM 817 N N . PRO A 1 108 ? 9.155 -11.555 -17.171 1.00 74.56 108 PRO A N 1
ATOM 818 C CA . PRO A 1 108 ? 8.282 -12.159 -16.153 1.00 74.56 108 PRO A CA 1
ATOM 819 C C . PRO A 1 108 ? 8.844 -12.080 -14.722 1.00 74.56 108 PRO A C 1
ATOM 821 O O . PRO A 1 108 ? 8.096 -11.899 -13.765 1.00 74.56 108 PRO A O 1
ATOM 824 N N . ILE A 1 109 ? 10.171 -12.123 -14.580 1.00 76.00 109 ILE A N 1
ATOM 825 C CA . ILE A 1 109 ? 10.887 -11.953 -13.305 1.00 76.00 109 ILE A CA 1
ATOM 826 C C . ILE A 1 109 ? 10.651 -10.556 -12.710 1.00 76.00 109 ILE A C 1
ATOM 828 O O . ILE A 1 109 ? 10.327 -10.414 -11.535 1.00 76.00 109 ILE A O 1
ATOM 832 N N . THR A 1 110 ? 10.767 -9.507 -13.519 1.00 73.94 110 THR A N 1
ATOM 833 C CA . THR A 1 110 ? 10.566 -8.118 -13.090 1.00 73.94 110 THR A CA 1
ATOM 834 C C . THR A 1 110 ? 9.107 -7.862 -12.709 1.00 73.94 110 THR A C 1
ATOM 836 O O . THR A 1 110 ? 8.832 -7.182 -11.722 1.00 73.94 110 THR A O 1
ATOM 839 N N . GLN A 1 111 ? 8.160 -8.462 -13.434 1.00 78.00 111 GLN A N 1
ATOM 840 C CA . GLN A 1 111 ? 6.737 -8.366 -13.109 1.00 78.00 111 GLN A CA 1
ATOM 841 C C . GLN A 1 111 ? 6.408 -9.037 -11.764 1.00 78.00 111 GLN A C 1
ATOM 843 O O . GLN A 1 111 ? 5.656 -8.480 -10.961 1.00 78.00 111 GLN A O 1
ATOM 848 N N . GLN A 1 112 ? 7.016 -10.193 -11.479 1.00 81.62 112 GLN A N 1
ATOM 849 C CA . GLN A 1 112 ? 6.897 -10.851 -10.175 1.00 81.62 112 GLN A CA 1
ATOM 850 C C . GLN A 1 112 ? 7.483 -9.993 -9.050 1.00 81.62 112 GLN A C 1
ATOM 852 O O . GLN A 1 112 ? 6.840 -9.844 -8.014 1.00 81.62 112 GLN A O 1
ATOM 857 N N . ILE A 1 113 ? 8.646 -9.368 -9.264 1.00 82.06 113 ILE A N 1
ATOM 858 C CA . ILE A 1 113 ? 9.261 -8.465 -8.279 1.00 82.06 113 ILE A CA 1
ATOM 859 C C . ILE A 1 113 ? 8.328 -7.290 -7.964 1.00 82.06 113 ILE A C 1
ATOM 861 O O . ILE A 1 113 ? 8.106 -7.003 -6.788 1.00 82.06 113 ILE A O 1
ATOM 865 N N . PHE A 1 114 ? 7.726 -6.645 -8.970 1.00 81.44 114 PHE A N 1
ATOM 866 C CA . PHE A 1 114 ? 6.778 -5.548 -8.736 1.00 81.44 114 PHE A CA 1
ATOM 867 C C . PHE A 1 114 ? 5.528 -6.001 -7.980 1.00 81.44 114 PHE A C 1
ATOM 869 O O . PHE A 1 114 ? 5.091 -5.320 -7.053 1.00 81.44 114 PHE A O 1
ATOM 876 N N . SER A 1 115 ? 4.979 -7.166 -8.329 1.00 84.62 115 SER A N 1
ATOM 877 C CA . SER A 1 115 ? 3.804 -7.719 -7.655 1.00 84.62 115 SER A CA 1
ATOM 878 C C . SER A 1 115 ? 4.094 -8.053 -6.187 1.00 84.62 115 SER A C 1
ATOM 880 O O . SER A 1 115 ? 3.360 -7.617 -5.301 1.00 84.62 115 SER A O 1
ATOM 882 N N . ILE A 1 116 ? 5.206 -8.743 -5.910 1.00 87.88 116 ILE A N 1
ATOM 883 C CA . ILE A 1 116 ? 5.651 -9.073 -4.546 1.00 87.88 116 ILE A CA 1
ATOM 884 C C . ILE A 1 116 ? 5.926 -7.797 -3.751 1.00 87.88 116 ILE A C 1
ATOM 886 O O . ILE A 1 116 ? 5.500 -7.675 -2.605 1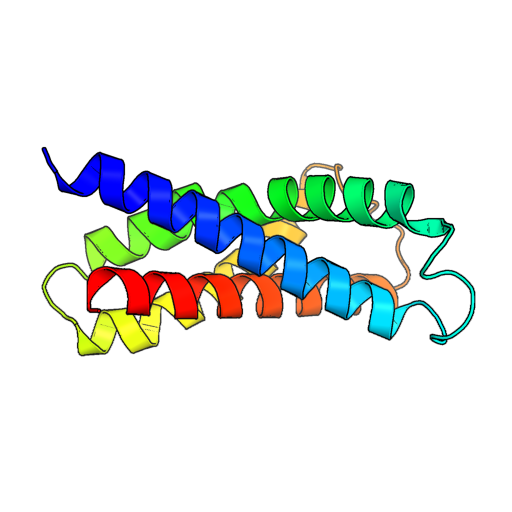.00 87.88 116 ILE A O 1
ATOM 890 N N . THR A 1 117 ? 6.585 -6.817 -4.369 1.00 86.88 117 THR A N 1
ATOM 891 C CA . THR A 1 117 ? 6.838 -5.515 -3.745 1.00 86.88 117 THR A CA 1
ATOM 892 C C . THR A 1 117 ? 5.528 -4.832 -3.361 1.00 86.88 117 THR A C 1
ATOM 894 O O . THR A 1 117 ? 5.399 -4.374 -2.228 1.00 86.88 117 THR A O 1
ATOM 897 N N . GLY A 1 118 ? 4.550 -4.790 -4.272 1.00 87.94 118 GLY A N 1
ATOM 898 C CA . GLY A 1 118 ? 3.225 -4.223 -4.017 1.00 87.94 118 GLY A CA 1
ATOM 899 C C . GLY A 1 118 ? 2.487 -4.938 -2.887 1.00 87.94 118 GLY A C 1
ATOM 900 O O . GLY A 1 118 ? 1.908 -4.294 -2.018 1.00 87.94 118 GLY A O 1
ATOM 901 N N . MET A 1 119 ? 2.549 -6.269 -2.848 1.00 91.56 119 MET A N 1
ATOM 902 C CA . MET A 1 119 ? 1.955 -7.063 -1.770 1.00 91.56 119 MET A CA 1
ATOM 903 C C . MET A 1 119 ? 2.601 -6.769 -0.410 1.00 91.56 119 MET A C 1
ATOM 905 O O . MET A 1 119 ? 1.899 -6.569 0.579 1.00 91.56 119 MET A O 1
ATOM 909 N N . LEU A 1 120 ? 3.932 -6.706 -0.342 1.00 91.81 120 LEU A N 1
ATOM 910 C CA . LEU A 1 120 ? 4.656 -6.461 0.908 1.00 91.81 120 LEU A CA 1
ATOM 911 C C . LEU A 1 120 ? 4.514 -5.014 1.400 1.00 91.81 120 LEU A C 1
ATOM 913 O O . LEU A 1 120 ? 4.385 -4.787 2.605 1.00 91.81 120 LEU A O 1
ATOM 917 N N . SER A 1 121 ? 4.494 -4.037 0.490 1.00 90.25 121 SER A N 1
ATOM 918 C CA . SER A 1 121 ? 4.225 -2.637 0.833 1.00 90.25 121 SER A CA 1
ATOM 919 C C . SER A 1 121 ? 2.786 -2.435 1.310 1.00 90.25 121 SER A C 1
ATOM 921 O O . SER A 1 121 ? 2.545 -1.735 2.292 1.00 90.25 121 SER A O 1
ATOM 923 N N . GLY A 1 122 ? 1.824 -3.098 0.669 1.00 90.69 122 GLY A N 1
ATOM 924 C CA . GLY A 1 122 ? 0.435 -3.099 1.101 1.00 90.69 122 GLY A CA 1
ATOM 925 C C . GLY A 1 122 ? 0.252 -3.771 2.464 1.00 90.69 122 GLY A C 1
ATOM 926 O O . GLY A 1 122 ? -0.438 -3.231 3.329 1.00 90.69 122 GLY A O 1
ATOM 927 N N . PHE A 1 123 ? 0.915 -4.907 2.702 1.00 93.88 123 PHE A N 1
ATOM 928 C CA . PHE A 1 123 ? 0.893 -5.605 3.990 1.00 93.88 123 PHE A CA 1
ATOM 929 C C . PHE A 1 123 ? 1.424 -4.731 5.132 1.00 93.88 123 PHE A C 1
ATOM 931 O O . PHE A 1 123 ? 0.784 -4.632 6.180 1.00 93.88 123 PHE A O 1
ATOM 938 N N . SER A 1 124 ? 2.567 -4.065 4.933 1.00 93.31 124 SER A N 1
ATOM 939 C CA . SER A 1 124 ? 3.169 -3.200 5.955 1.00 93.31 124 SER A CA 1
ATOM 940 C C . SER A 1 124 ? 2.288 -1.989 6.273 1.00 93.31 124 SER A C 1
ATOM 942 O O . SER A 1 124 ? 2.084 -1.671 7.448 1.00 93.31 124 SER A O 1
ATOM 944 N N . ALA A 1 125 ? 1.678 -1.376 5.253 1.00 90.75 125 ALA A N 1
ATOM 945 C CA . ALA A 1 125 ? 0.677 -0.334 5.442 1.00 90.75 125 ALA A CA 1
ATOM 946 C C . ALA A 1 125 ? -0.554 -0.846 6.196 1.00 90.75 125 ALA A C 1
ATOM 948 O O . ALA A 1 125 ? -1.001 -0.184 7.127 1.00 90.75 125 ALA A O 1
ATOM 949 N N . GLY A 1 126 ? -1.076 -2.025 5.852 1.00 90.38 126 GLY A N 1
ATOM 950 C CA . GLY A 1 126 ? -2.226 -2.622 6.533 1.00 90.38 126 GLY A CA 1
ATOM 951 C C . GLY A 1 126 ? -1.950 -2.969 8.001 1.00 90.38 126 GLY A C 1
ATOM 952 O O . GLY A 1 126 ? -2.797 -2.726 8.861 1.00 90.38 126 GLY A O 1
ATOM 953 N N . ALA A 1 127 ? -0.751 -3.465 8.312 1.00 91.06 127 ALA A N 1
ATOM 954 C CA . ALA A 1 127 ? -0.310 -3.730 9.682 1.00 91.06 127 ALA A CA 1
ATOM 955 C C . ALA A 1 127 ? -0.193 -2.451 10.518 1.00 91.06 127 ALA A C 1
ATOM 957 O O . ALA A 1 127 ? -0.675 -2.410 11.654 1.00 91.06 127 ALA A O 1
ATOM 958 N N . PHE A 1 128 ? 0.389 -1.391 9.950 1.00 92.44 128 PHE A N 1
ATOM 959 C CA . PHE A 1 128 ? 0.419 -0.083 10.596 1.00 92.44 128 PHE A CA 1
ATOM 960 C C . PHE A 1 128 ? -0.999 0.458 10.808 1.00 92.44 128 PHE A C 1
ATOM 962 O O . PHE A 1 128 ? -1.363 0.796 11.932 1.00 92.44 128 PHE A O 1
ATOM 969 N N . TYR A 1 129 ? -1.816 0.461 9.753 1.00 89.81 129 TYR A N 1
ATOM 970 C CA . TYR A 1 129 ? -3.176 0.992 9.765 1.00 89.81 129 TYR A CA 1
ATOM 971 C C . TYR A 1 129 ? -4.019 0.324 10.850 1.00 89.81 129 TYR A C 1
ATOM 973 O O . TYR A 1 129 ? -4.564 1.012 11.706 1.00 89.81 129 TYR A O 1
ATOM 981 N N . GLY A 1 130 ? -4.058 -1.013 10.879 1.00 85.94 130 GLY A N 1
ATOM 982 C CA . GLY A 1 130 ? -4.793 -1.769 11.892 1.00 85.94 130 GLY A CA 1
ATOM 983 C C . GLY A 1 130 ? -4.348 -1.423 13.313 1.00 85.94 130 GLY A C 1
ATOM 984 O O . GLY A 1 130 ? -5.187 -1.192 14.177 1.00 85.94 130 GLY A O 1
ATOM 985 N N . ARG A 1 131 ? -3.038 -1.304 13.558 1.00 87.75 131 ARG A N 1
ATOM 986 C CA . ARG A 1 131 ? -2.512 -0.934 14.877 1.00 87.75 131 ARG A CA 1
ATOM 987 C C . ARG A 1 131 ? -2.871 0.501 15.272 1.00 87.75 131 ARG A C 1
ATOM 989 O O . ARG A 1 131 ? -3.257 0.721 16.412 1.00 87.75 131 ARG A O 1
ATOM 996 N N . SER A 1 132 ? -2.791 1.471 14.365 1.00 85.19 132 SER A N 1
ATOM 997 C CA . SER A 1 132 ? -2.979 2.899 14.674 1.00 85.19 132 SER A CA 1
ATOM 998 C C . SER A 1 132 ? -4.389 3.292 15.131 1.00 85.19 132 SER A C 1
ATOM 1000 O O . SER A 1 132 ? -4.561 4.371 15.706 1.00 85.19 132 SER A O 1
ATOM 1002 N N . PHE A 1 133 ? -5.407 2.458 14.897 1.00 79.12 133 PHE A N 1
ATOM 1003 C CA . PHE A 1 133 ? -6.760 2.695 15.423 1.00 79.12 133 PHE A CA 1
ATOM 1004 C C . PHE A 1 133 ? -7.003 2.113 16.816 1.00 79.12 133 PHE A C 1
ATOM 1006 O O . PHE A 1 133 ? -7.929 2.569 17.487 1.00 79.12 133 PHE A O 1
ATOM 1013 N N . TYR A 1 134 ? -6.199 1.134 17.239 1.00 75.94 134 TYR A N 1
ATOM 1014 C CA . TYR A 1 134 ? -6.352 0.442 18.526 1.00 75.94 134 TYR A CA 1
ATOM 1015 C C . TYR A 1 134 ? -5.167 0.636 19.484 1.00 75.94 134 TYR A C 1
ATOM 1017 O O . TYR A 1 134 ? -5.215 0.125 20.600 1.00 75.94 134 TYR A O 1
ATOM 1025 N N . ALA A 1 135 ? -4.125 1.350 19.052 1.00 65.25 135 ALA A N 1
ATOM 1026 C CA . ALA A 1 135 ? -3.125 1.981 19.910 1.00 65.25 135 ALA A CA 1
ATOM 1027 C C . ALA A 1 135 ? -3.673 3.294 20.487 1.00 65.25 135 ALA A C 1
ATOM 1029 O O . ALA A 1 135 ? -3.292 3.598 21.635 1.00 65.25 135 ALA A O 1
#

Secondary structure (DSSP, 8-state):
--HHHHHHHHHHHHHHHHHHHHHHHHHHHH--SSSSTTTTHHHHHHHHHHHHHHHHHIIIIIHHHHHHHHTT-HHHHHHHHHHHHHHHHHHHHHHHHHTTSS-TTS-HHHHHHHHHHHHHHHHHHHHHHHHHHH-

Radius of gyration: 15.51 Å; chains: 1; bounding box: 45×26×42 Å

Sequence (135 aa):
MFELPRMLTISIIATLIAAFVGTTIILIASAPFSLLAIIAFPIYFASLIIAAVLAAPVTFVFLPLAYLLLKGRPILTLLVTPVVGLIGGGFAMYAWVELGFLPRQYHPITQQIFSITGMLSGFSAGAFYGRSFYA

Foldseek 3Di:
DVVVVLLVVLLLVLLLQLLVQLLVLVDVVPDDDDPVPVVCPVVSVVSSVVSSVLLNCLSVPQLVVLCVVCPPPLVCQLVVLLVSLLVVQLVSLVVCPVVPVDPPPDDPVVSVSSSNSSNVSRNRSSNSSSVSVVD